Protein AF-A0A1T5HQZ0-F1 (afdb_monomer_lite)

Secondary structure (DSSP, 8-state):
--SHHHHHHHHHHHHHHHHHHHHHHHHHHHTTGGGGSHHHHHTHHHHHHHHHHHHHHHHHHHHHHHHHHHHHHHHHHHHHHHHHHHHHHHHHHHHH-HHHHHHHHHHTT------SSPPPP------

Structure (mmCIF, N/CA/C/O backbone):
data_AF-A0A1T5HQZ0-F1
#
_entry.id   AF-A0A1T5HQZ0-F1
#
loop_
_atom_site.group_PDB
_atom_site.id
_atom_site.type_symbol
_atom_site.label_atom_id
_atom_site.label_alt_id
_atom_site.label_comp_id
_atom_site.label_asym_id
_atom_site.label_entity_id
_atom_site.label_seq_id
_atom_site.pdbx_PDB_ins_code
_atom_site.Cartn_x
_atom_site.Cartn_y
_atom_site.Cartn_z
_atom_site.occupancy
_atom_site.B_iso_or_equiv
_atom_site.auth_seq_id
_atom_site.auth_comp_id
_atom_site.auth_asym_id
_atom_site.auth_atom_id
_atom_site.pdbx_PDB_model_num
ATOM 1 N N . MET A 1 1 ? -7.048 -35.421 -58.760 1.00 52.44 1 MET A N 1
ATOM 2 C CA . MET A 1 1 ? -5.739 -35.384 -58.060 1.00 52.44 1 MET A CA 1
ATOM 3 C C . MET A 1 1 ? -4.821 -34.225 -58.486 1.00 52.44 1 MET A C 1
ATOM 5 O O . MET A 1 1 ? -3.785 -34.055 -57.860 1.00 52.44 1 MET A O 1
ATOM 9 N N . ALA A 1 2 ? -5.148 -33.432 -59.522 1.00 57.12 2 ALA A N 1
ATOM 10 C CA . ALA A 1 2 ? -4.289 -32.327 -59.982 1.00 57.12 2 ALA A CA 1
ATOM 11 C C . ALA A 1 2 ? -4.661 -30.945 -59.401 1.00 57.12 2 ALA A C 1
ATOM 13 O O . ALA A 1 2 ? -3.802 -30.073 -59.327 1.00 57.12 2 ALA A O 1
ATOM 14 N N . GLU A 1 3 ? -5.908 -30.746 -58.963 1.00 53.78 3 GLU A N 1
ATOM 15 C CA . GLU A 1 3 ? -6.380 -29.456 -58.427 1.00 53.78 3 GLU A CA 1
ATOM 16 C C . GLU A 1 3 ? -5.996 -29.243 -56.955 1.00 53.78 3 GLU A C 1
ATOM 18 O O . GLU A 1 3 ? -5.579 -28.154 -56.574 1.00 53.78 3 GLU A O 1
ATOM 23 N N . GLU A 1 4 ? -5.997 -30.307 -56.149 1.00 54.09 4 GLU A N 1
ATOM 24 C CA . GLU A 1 4 ? -5.622 -30.262 -54.726 1.00 54.09 4 GLU A CA 1
ATOM 25 C C . GLU A 1 4 ? -4.142 -29.887 -54.513 1.00 54.09 4 GLU A C 1
ATOM 27 O O . GLU A 1 4 ? -3.802 -29.151 -53.591 1.00 54.09 4 GLU A O 1
ATOM 32 N N . LYS A 1 5 ? -3.252 -30.299 -55.430 1.00 52.22 5 LYS A N 1
ATOM 33 C CA . LYS A 1 5 ? -1.824 -29.931 -55.391 1.00 52.22 5 LYS A CA 1
ATOM 34 C C . LYS A 1 5 ? -1.551 -28.475 -55.788 1.00 52.22 5 LYS A C 1
ATOM 36 O O . LYS A 1 5 ? -0.523 -27.935 -55.397 1.00 52.22 5 LYS A O 1
ATOM 41 N N . ARG A 1 6 ? -2.442 -27.837 -56.557 1.00 54.59 6 ARG A N 1
ATOM 42 C CA . ARG A 1 6 ? -2.302 -26.418 -56.938 1.00 54.59 6 ARG A CA 1
ATOM 43 C C . ARG A 1 6 ? -2.725 -25.489 -55.800 1.00 54.59 6 ARG A C 1
ATOM 45 O O . ARG A 1 6 ? -2.013 -24.535 -55.521 1.00 54.59 6 ARG A O 1
ATOM 52 N N . SER A 1 7 ? -3.795 -25.846 -55.086 1.00 53.25 7 SER A N 1
ATOM 53 C CA . SER A 1 7 ? -4.256 -25.125 -53.891 1.00 53.25 7 SER A CA 1
ATOM 54 C C . SER A 1 7 ? -3.236 -25.148 -52.742 1.00 53.25 7 SER A C 1
ATOM 56 O O . SER A 1 7 ? -3.085 -24.140 -52.057 1.00 53.25 7 SER A O 1
ATOM 58 N N . MET A 1 8 ? -2.516 -26.261 -52.546 1.00 49.62 8 MET A N 1
ATOM 59 C CA . MET A 1 8 ? -1.498 -26.377 -51.491 1.00 49.62 8 MET A CA 1
ATOM 60 C C . MET A 1 8 ? -0.278 -25.472 -51.757 1.00 49.62 8 MET A C 1
ATOM 62 O O . MET A 1 8 ? 0.231 -24.839 -50.838 1.00 49.62 8 MET A O 1
ATOM 66 N N . ASN A 1 9 ? 0.142 -25.348 -53.023 1.00 57.12 9 ASN A N 1
ATOM 67 C CA . ASN A 1 9 ? 1.309 -24.546 -53.410 1.00 57.12 9 ASN A CA 1
ATOM 68 C C . ASN A 1 9 ? 1.039 -23.026 -53.403 1.00 57.12 9 ASN A C 1
ATOM 70 O O . ASN A 1 9 ? 1.951 -22.253 -53.126 1.00 57.12 9 ASN A O 1
ATOM 74 N N . GLU A 1 10 ? -0.195 -22.582 -53.678 1.00 58.00 10 GLU A N 1
ATOM 75 C CA . GLU A 1 10 ? -0.593 -21.163 -53.558 1.00 58.00 10 GLU A CA 1
ATOM 76 C C . GLU A 1 10 ? -0.704 -20.695 -52.096 1.00 58.00 10 GLU A C 1
ATOM 78 O O . GLU A 1 10 ? -0.547 -19.508 -51.806 1.00 58.00 10 GLU A O 1
ATOM 83 N N . PHE A 1 11 ? -0.957 -21.614 -51.158 1.00 53.53 11 PHE A N 1
ATOM 84 C CA . PHE A 1 11 ? -1.083 -21.287 -49.736 1.00 53.53 11 PHE A CA 1
ATOM 85 C C . PHE A 1 11 ? 0.282 -21.144 -49.037 1.00 53.53 11 PHE A C 1
ATOM 87 O O . PHE A 1 11 ? 0.418 -20.324 -48.124 1.00 53.53 11 PHE A O 1
ATOM 94 N N . ASP A 1 12 ? 1.304 -21.880 -49.488 1.00 58.25 12 ASP A N 1
ATOM 95 C CA . ASP A 1 12 ? 2.673 -21.768 -48.961 1.00 58.25 12 ASP A CA 1
ATOM 96 C C . ASP A 1 12 ? 3.389 -20.485 -49.428 1.00 58.25 12 ASP A C 1
ATOM 98 O O . ASP A 1 12 ? 4.056 -19.833 -48.619 1.00 58.25 12 ASP A O 1
ATOM 102 N N . SER A 1 13 ? 3.161 -20.012 -50.663 1.00 59.06 13 SER A N 1
ATOM 103 C CA . SER A 1 13 ? 3.810 -18.785 -51.166 1.00 59.06 13 SER A CA 1
ATOM 104 C C . SER A 1 13 ? 3.372 -17.513 -50.424 1.00 59.06 13 SER A C 1
ATOM 106 O O . SER A 1 13 ? 4.135 -16.554 -50.302 1.00 59.06 13 SER A O 1
ATOM 108 N N . GLY A 1 14 ? 2.141 -17.488 -49.898 1.00 59.09 14 GLY A N 1
ATOM 109 C CA . GLY A 1 14 ? 1.632 -16.377 -49.088 1.00 59.09 14 GLY A CA 1
ATOM 110 C C . GLY A 1 14 ? 2.249 -16.306 -47.686 1.00 59.09 14 GLY A C 1
ATOM 111 O O . GLY A 1 14 ? 2.352 -15.219 -47.113 1.00 59.09 14 GLY A O 1
ATOM 112 N N . ARG A 1 15 ? 2.690 -17.443 -47.127 1.00 59.38 15 ARG A N 1
ATOM 113 C CA . ARG A 1 15 ? 3.348 -17.500 -45.810 1.00 59.38 15 ARG A CA 1
ATOM 114 C C . ARG A 1 15 ? 4.821 -17.115 -45.901 1.00 59.38 15 ARG A C 1
ATOM 116 O O . ARG A 1 15 ? 5.277 -16.380 -45.028 1.00 59.38 15 ARG A O 1
ATOM 123 N N . GLU A 1 16 ? 5.515 -17.523 -46.963 1.00 59.53 16 GLU A N 1
ATOM 124 C CA . GLU A 1 16 ? 6.903 -17.120 -47.239 1.00 59.53 16 GLU A CA 1
ATOM 125 C C . GLU A 1 16 ? 7.012 -15.607 -47.494 1.00 59.53 16 GLU A C 1
ATOM 127 O O . GLU A 1 16 ? 7.779 -14.928 -46.814 1.00 59.53 16 GLU A O 1
ATOM 132 N N . ALA A 1 17 ? 6.140 -15.032 -48.336 1.00 58.31 17 ALA A N 1
ATOM 133 C CA . ALA A 1 17 ? 6.121 -13.586 -48.590 1.00 58.31 17 ALA A CA 1
ATOM 134 C C . ALA A 1 17 ? 5.846 -12.755 -47.318 1.00 58.31 17 ALA A C 1
ATOM 136 O O . ALA A 1 17 ? 6.421 -11.684 -47.122 1.00 58.31 17 ALA A O 1
ATOM 137 N N . MET A 1 18 ? 4.998 -13.252 -46.410 1.00 55.00 18 MET A N 1
ATOM 138 C CA . MET A 1 18 ? 4.715 -12.587 -45.132 1.00 55.00 18 MET A CA 1
ATOM 139 C C . MET A 1 18 ? 5.874 -12.731 -44.122 1.00 55.00 18 MET A C 1
ATOM 141 O O . MET A 1 18 ? 6.061 -11.861 -43.263 1.00 55.00 18 MET A O 1
ATOM 145 N N . GLN A 1 19 ? 6.651 -13.816 -44.208 1.00 61.34 19 GLN A N 1
ATOM 146 C CA . GLN A 1 19 ? 7.821 -14.078 -43.365 1.00 61.34 19 GLN A CA 1
ATOM 147 C C . GLN A 1 19 ? 9.028 -13.234 -43.804 1.00 61.34 19 GLN A C 1
ATOM 149 O O . GLN A 1 19 ? 9.715 -12.670 -42.946 1.00 61.34 19 GLN A O 1
ATOM 154 N N . ASP A 1 20 ? 9.197 -13.034 -45.111 1.00 56.59 20 ASP A N 1
ATOM 155 C CA . ASP A 1 20 ? 10.200 -12.135 -45.682 1.00 56.59 20 ASP A CA 1
ATOM 156 C C . ASP A 1 20 ? 9.890 -10.661 -45.356 1.00 56.59 20 ASP A C 1
ATOM 158 O O . ASP A 1 20 ? 10.758 -9.916 -44.903 1.00 56.59 20 ASP A O 1
ATOM 162 N N . ILE A 1 21 ? 8.630 -10.222 -45.414 1.00 59.12 21 ILE A N 1
ATOM 163 C CA . ILE A 1 21 ? 8.287 -8.834 -45.043 1.00 59.12 21 ILE A CA 1
ATOM 164 C C . ILE A 1 21 ? 8.572 -8.545 -43.552 1.00 59.12 21 ILE A C 1
ATOM 166 O O . ILE A 1 21 ? 9.019 -7.452 -43.203 1.00 59.12 21 ILE A O 1
ATOM 170 N N . LYS A 1 22 ? 8.375 -9.519 -42.650 1.00 59.81 22 LYS A N 1
ATOM 171 C CA . LYS A 1 22 ? 8.669 -9.356 -41.210 1.00 59.81 22 LYS A CA 1
ATOM 172 C C . LYS A 1 22 ? 10.163 -9.426 -40.880 1.00 59.81 22 LYS A C 1
ATOM 174 O O . LYS A 1 22 ? 10.619 -8.720 -39.980 1.00 59.81 22 LYS A O 1
ATOM 179 N N . GLY A 1 23 ? 10.901 -10.303 -41.561 1.00 59.81 23 GLY A N 1
ATOM 180 C CA . GLY A 1 23 ? 12.311 -10.575 -41.283 1.00 59.81 23 GLY A CA 1
ATOM 181 C C . GLY A 1 23 ? 13.259 -9.529 -41.862 1.00 59.81 23 GLY A C 1
ATOM 182 O O . GLY A 1 23 ? 14.208 -9.134 -41.184 1.00 59.81 23 GLY A O 1
ATOM 183 N N . TYR A 1 24 ? 12.985 -9.041 -43.072 1.00 61.31 24 TYR A N 1
ATOM 184 C CA . TYR A 1 24 ? 13.857 -8.080 -43.744 1.00 61.31 24 TYR A CA 1
ATOM 185 C C . TYR A 1 24 ? 13.740 -6.686 -43.113 1.00 61.31 24 TYR A C 1
ATOM 187 O O . TYR A 1 24 ? 14.744 -6.122 -42.702 1.00 61.31 24 TYR A O 1
ATOM 195 N N . THR A 1 25 ? 12.534 -6.169 -42.848 1.00 69.06 25 THR A N 1
ATOM 196 C CA . THR A 1 25 ? 12.376 -4.796 -42.320 1.00 69.06 25 THR A CA 1
ATOM 197 C C . THR A 1 25 ? 13.008 -4.572 -40.937 1.00 69.06 25 THR A C 1
ATOM 199 O O . THR A 1 25 ? 13.605 -3.521 -40.704 1.00 69.06 25 THR A O 1
ATOM 202 N N . LEU A 1 26 ? 12.927 -5.542 -40.015 1.00 75.06 26 LEU A N 1
ATOM 203 C CA . LEU A 1 26 ? 13.567 -5.426 -38.694 1.00 75.06 26 LEU A CA 1
ATOM 204 C C . LEU A 1 26 ? 15.085 -5.639 -38.767 1.00 75.06 26 LEU A C 1
ATOM 206 O O . LEU A 1 26 ? 15.835 -4.925 -38.103 1.00 75.06 26 LEU A O 1
ATOM 210 N N . LYS A 1 27 ? 15.551 -6.594 -39.581 1.00 76.25 27 LYS A N 1
ATOM 211 C CA . LYS A 1 27 ? 16.983 -6.876 -39.753 1.00 76.25 27 LYS A CA 1
ATOM 212 C C . LYS A 1 27 ? 17.698 -5.743 -40.490 1.00 76.25 27 LYS A C 1
ATOM 214 O O . LYS A 1 27 ? 18.804 -5.382 -40.103 1.00 76.25 27 LYS A O 1
ATOM 219 N N . ASP A 1 28 ? 17.048 -5.125 -41.467 1.00 71.50 28 ASP A N 1
ATOM 220 C CA . ASP A 1 28 ? 17.572 -3.991 -42.233 1.00 71.50 28 ASP A CA 1
ATOM 221 C C . ASP A 1 28 ? 17.570 -2.693 -41.405 1.00 71.50 28 ASP A C 1
ATOM 223 O O . ASP A 1 28 ? 18.456 -1.847 -41.564 1.00 71.50 28 ASP A O 1
ATOM 227 N N . PHE A 1 29 ? 16.628 -2.561 -40.460 1.00 71.38 29 PHE A N 1
ATOM 228 C CA . PHE A 1 29 ? 16.643 -1.508 -39.441 1.00 71.38 29 PHE A CA 1
ATOM 229 C C . PHE A 1 29 ? 17.820 -1.679 -38.467 1.00 71.38 29 PHE A C 1
ATOM 231 O O . PHE A 1 29 ? 18.542 -0.717 -38.201 1.00 71.38 29 PHE A O 1
ATOM 238 N N . LEU A 1 30 ? 18.063 -2.906 -37.989 1.00 73.31 30 LEU A N 1
ATOM 239 C CA . LEU A 1 30 ? 19.178 -3.229 -37.086 1.00 73.31 30 LEU A CA 1
ATOM 240 C C . LEU A 1 30 ? 20.554 -3.156 -37.771 1.00 73.31 30 LEU A C 1
ATOM 242 O O . LEU A 1 30 ? 21.518 -2.720 -37.149 1.00 73.31 30 LEU A O 1
ATOM 246 N N . ASN A 1 31 ? 20.645 -3.520 -39.053 1.00 73.50 31 ASN A N 1
ATOM 247 C CA . ASN A 1 31 ? 21.862 -3.403 -39.868 1.00 73.50 31 ASN A CA 1
ATOM 248 C C . ASN A 1 31 ? 22.165 -1.954 -40.297 1.00 73.50 31 ASN A C 1
ATOM 250 O O . ASN A 1 31 ? 23.184 -1.694 -40.934 1.00 73.50 31 ASN A O 1
ATOM 254 N N . GLY A 1 32 ? 21.284 -1.005 -39.972 1.00 70.94 32 GLY A N 1
ATOM 255 C CA . GLY A 1 32 ? 21.496 0.424 -40.168 1.00 70.94 32 GLY A CA 1
ATOM 256 C C . GLY A 1 32 ? 21.335 0.929 -41.605 1.00 70.94 32 GLY A C 1
ATOM 257 O O . GLY A 1 32 ? 21.544 2.115 -41.865 1.00 70.94 32 GLY A O 1
ATOM 258 N N . GLN A 1 33 ? 20.898 0.074 -42.534 1.00 70.31 33 GLN A N 1
ATOM 259 C CA . GLN A 1 33 ? 20.659 0.446 -43.933 1.00 70.31 33 GLN A CA 1
ATOM 260 C C . GLN A 1 33 ? 19.564 1.519 -44.058 1.00 70.31 33 GLN A C 1
ATOM 262 O O . GLN A 1 33 ? 19.643 2.397 -44.918 1.00 70.31 33 GLN A O 1
ATOM 267 N N . VAL A 1 34 ? 18.598 1.516 -43.134 1.00 67.94 34 VAL A N 1
ATOM 268 C CA . VAL A 1 34 ? 17.538 2.530 -43.027 1.00 67.94 34 VAL A CA 1
ATOM 269 C C . VAL A 1 34 ? 18.070 3.947 -42.776 1.00 67.94 34 VAL A C 1
ATOM 271 O O . VAL A 1 34 ? 17.479 4.901 -43.282 1.00 67.94 34 VAL A O 1
ATOM 274 N N . PHE A 1 35 ? 19.201 4.109 -42.076 1.00 65.62 35 PHE A N 1
ATOM 275 C CA . PHE A 1 35 ? 19.780 5.424 -41.763 1.00 65.62 35 PHE A CA 1
ATOM 276 C C . PHE A 1 35 ? 20.507 6.060 -42.957 1.00 65.62 35 PHE A C 1
ATOM 278 O O . PHE A 1 35 ? 20.679 7.276 -42.978 1.00 65.62 35 PHE A O 1
ATOM 285 N N . ASN A 1 36 ? 20.891 5.265 -43.964 1.00 66.25 36 ASN A N 1
ATOM 286 C CA . ASN A 1 36 ? 21.556 5.743 -45.184 1.00 66.25 36 ASN A CA 1
ATOM 287 C C . ASN A 1 36 ? 20.565 6.270 -46.245 1.00 66.25 36 ASN A C 1
ATOM 289 O O . ASN A 1 36 ? 20.953 6.826 -47.271 1.00 66.25 36 ASN A O 1
ATOM 293 N N . SER A 1 37 ? 19.262 6.101 -46.012 1.00 67.75 37 SER A N 1
ATOM 294 C CA . SER A 1 37 ? 18.212 6.604 -46.898 1.00 67.75 37 SER A CA 1
ATOM 295 C C . SER A 1 37 ? 18.120 8.131 -46.780 1.00 67.75 37 SER A C 1
ATOM 297 O O . SER A 1 37 ? 17.879 8.651 -45.688 1.00 67.75 37 SER A O 1
ATOM 299 N N . ALA A 1 38 ? 18.224 8.866 -47.893 1.00 65.19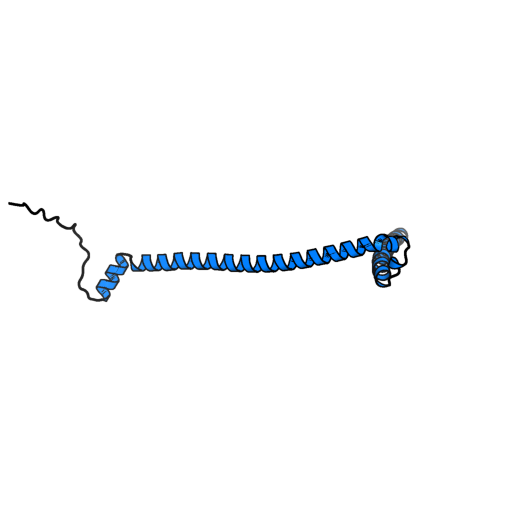 38 ALA A N 1
ATOM 300 C CA . ALA A 1 38 ? 18.173 10.339 -47.911 1.00 65.19 38 ALA A CA 1
ATOM 301 C C . ALA A 1 38 ? 16.930 10.935 -47.205 1.00 65.19 38 ALA A C 1
ATOM 303 O O . ALA A 1 38 ? 16.992 12.022 -46.629 1.00 65.19 38 ALA A O 1
ATOM 304 N N . SER A 1 39 ? 15.809 10.206 -47.195 1.00 66.25 39 SER A N 1
ATOM 305 C CA . SER A 1 39 ? 14.575 10.595 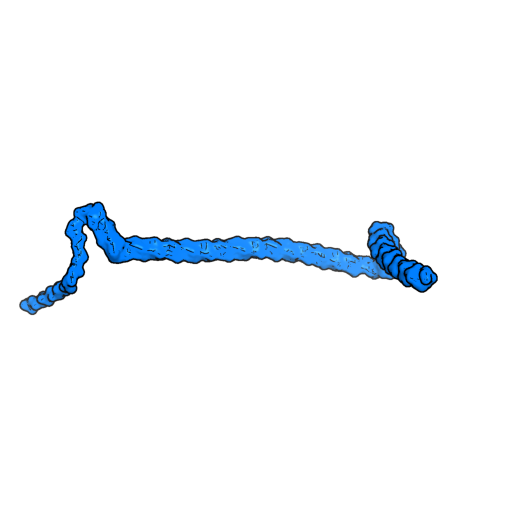-46.498 1.00 66.25 39 SER A CA 1
ATOM 306 C C . SER A 1 39 ? 14.670 10.493 -44.970 1.00 66.25 39 SER A C 1
ATOM 308 O O . SER A 1 39 ? 14.130 11.351 -44.274 1.00 66.25 39 SER A O 1
ATOM 310 N N . VAL A 1 40 ? 15.377 9.487 -44.445 1.00 68.44 40 VAL A N 1
ATOM 311 C CA . VAL A 1 40 ? 15.530 9.250 -42.996 1.00 68.44 40 VAL A CA 1
ATOM 312 C C . VAL A 1 40 ? 16.563 10.205 -42.405 1.00 68.44 40 VAL A C 1
ATOM 314 O O . VAL A 1 40 ? 16.335 10.765 -41.334 1.00 68.44 40 VAL A O 1
ATOM 317 N N . ALA A 1 41 ? 17.640 10.499 -43.142 1.00 70.44 41 ALA A N 1
ATOM 318 C CA . ALA A 1 41 ? 18.623 11.511 -42.748 1.00 70.44 41 ALA A CA 1
ATOM 319 C C . ALA A 1 41 ? 17.980 12.900 -42.546 1.00 70.44 41 ALA A C 1
ATOM 321 O O . ALA A 1 41 ? 18.300 13.607 -41.591 1.00 70.44 41 ALA A O 1
ATOM 322 N N . LYS A 1 42 ? 16.999 13.265 -43.385 1.00 76.06 42 LYS A N 1
ATOM 323 C CA . LYS A 1 42 ? 16.239 14.523 -43.262 1.00 76.06 42 LYS A CA 1
ATOM 324 C C . LYS A 1 42 ? 15.291 14.548 -42.051 1.00 76.06 42 LYS A C 1
ATOM 326 O O . LYS A 1 42 ? 14.934 15.622 -41.576 1.00 76.06 42 LYS A O 1
ATOM 331 N N . GLN A 1 43 ? 14.894 13.379 -41.547 1.00 78.56 43 GLN A N 1
ATOM 332 C CA . GLN A 1 43 ? 13.980 13.197 -40.412 1.00 78.56 43 GLN A CA 1
ATOM 333 C C . GLN A 1 43 ? 14.714 12.874 -39.097 1.00 78.56 43 GLN A C 1
ATOM 335 O O . GLN A 1 43 ? 14.069 12.621 -38.081 1.00 78.56 43 GLN A O 1
ATOM 340 N N . GLY A 1 44 ? 16.051 12.930 -39.071 1.00 82.31 44 GLY A N 1
ATOM 341 C CA . GLY A 1 44 ? 16.862 12.678 -37.873 1.00 82.31 44 GLY A CA 1
ATOM 342 C C . GLY A 1 44 ? 16.403 13.438 -36.614 1.00 82.31 44 GLY A C 1
ATOM 343 O O . GLY A 1 44 ? 16.224 12.805 -35.571 1.00 82.31 44 GLY A O 1
ATOM 344 N N . PRO A 1 45 ? 16.112 14.755 -36.685 1.00 85.25 45 PRO A N 1
ATOM 345 C CA . PRO A 1 45 ? 15.596 15.506 -35.536 1.00 85.25 45 PRO A CA 1
ATOM 346 C C . PRO A 1 45 ? 14.259 14.972 -34.995 1.00 85.25 45 PRO A C 1
ATOM 348 O O . PRO A 1 45 ? 14.018 15.019 -33.791 1.00 85.25 45 PRO A O 1
ATOM 351 N N . PHE A 1 46 ? 13.403 14.419 -35.861 1.00 85.81 46 PHE A N 1
ATOM 352 C CA . PHE A 1 46 ? 12.127 13.822 -35.464 1.00 85.81 46 PHE A CA 1
ATOM 353 C C . PHE A 1 46 ? 12.319 12.496 -34.713 1.00 85.81 46 PHE A C 1
ATOM 355 O O . PHE A 1 46 ? 11.634 12.248 -33.723 1.00 85.81 46 PHE A O 1
ATOM 362 N N . LEU A 1 47 ? 13.294 11.669 -35.109 1.00 85.25 47 LEU A N 1
ATOM 363 C CA . LEU A 1 47 ? 13.631 10.449 -34.365 1.00 85.25 47 LEU A CA 1
ATOM 364 C C . LEU A 1 47 ? 14.158 10.764 -32.961 1.00 85.25 47 LEU A C 1
ATOM 366 O O . LEU A 1 47 ? 13.743 10.128 -31.994 1.00 85.25 47 LEU A O 1
ATOM 370 N N . ILE A 1 48 ? 15.015 11.779 -32.830 1.00 88.88 48 ILE A N 1
ATOM 371 C CA . ILE A 1 48 ? 15.509 12.235 -31.521 1.00 88.88 48 ILE A CA 1
ATOM 372 C C . ILE A 1 48 ? 14.348 12.741 -30.655 1.00 88.88 48 ILE A C 1
ATOM 374 O O . ILE A 1 48 ? 14.285 12.423 -29.469 1.00 88.88 48 ILE A O 1
ATOM 378 N N . PHE A 1 49 ? 13.397 13.467 -31.247 1.00 92.00 49 PHE A N 1
ATOM 379 C CA . PHE A 1 49 ? 12.187 13.901 -30.552 1.00 92.00 49 PHE A CA 1
ATOM 380 C C . PHE A 1 49 ? 11.347 12.720 -30.036 1.00 92.00 49 PHE A C 1
ATOM 382 O O . PHE A 1 49 ? 10.907 12.743 -28.887 1.00 92.00 49 PHE A O 1
ATOM 389 N N . LEU A 1 50 ? 11.171 11.658 -30.830 1.00 91.88 50 LEU A N 1
ATOM 390 C CA . LEU A 1 50 ? 10.459 10.450 -30.392 1.00 91.88 50 LEU A CA 1
ATOM 391 C C . LEU A 1 50 ? 11.182 9.724 -29.254 1.00 91.88 50 LEU A C 1
ATOM 393 O O . LEU A 1 50 ? 10.542 9.301 -28.294 1.00 91.88 50 LEU A O 1
ATOM 397 N N . VAL A 1 51 ? 12.508 9.609 -29.335 1.00 93.12 51 VAL A N 1
ATOM 398 C CA . VAL A 1 51 ? 13.323 9.015 -28.266 1.00 93.12 51 VAL A CA 1
ATOM 399 C C . VAL A 1 51 ? 13.213 9.841 -26.981 1.00 93.12 51 VAL A C 1
ATOM 401 O O . VAL A 1 51 ? 13.027 9.282 -25.902 1.00 93.12 51 VAL A O 1
ATOM 404 N N . PHE A 1 52 ? 13.248 11.170 -27.083 1.00 95.50 52 PHE A N 1
ATOM 405 C CA . PHE A 1 52 ? 13.031 12.064 -25.946 1.00 95.50 52 PHE A CA 1
ATOM 406 C C . PHE A 1 52 ? 11.642 11.874 -25.317 1.00 95.50 52 PHE A C 1
ATOM 408 O O . PHE A 1 52 ? 11.525 11.752 -24.096 1.00 95.50 52 PHE A O 1
ATOM 415 N N . LEU A 1 53 ? 10.595 11.766 -26.139 1.00 95.19 53 LEU A N 1
ATOM 416 C CA . LEU A 1 53 ? 9.239 11.493 -25.666 1.00 95.19 53 LEU A CA 1
ATOM 417 C C . LEU A 1 53 ? 9.139 10.119 -24.981 1.00 95.19 53 LEU A C 1
ATOM 419 O O . LEU A 1 53 ? 8.476 9.991 -23.953 1.00 95.19 53 LEU A O 1
ATOM 423 N N . ALA A 1 54 ? 9.841 9.110 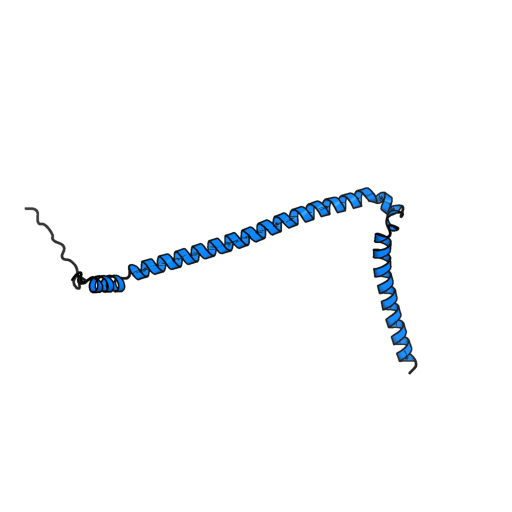-25.504 1.00 94.31 54 ALA A N 1
ATOM 424 C CA . ALA A 1 54 ? 9.918 7.787 -24.893 1.00 94.31 54 ALA A CA 1
ATOM 425 C C . ALA A 1 54 ? 10.586 7.836 -23.509 1.00 94.31 54 ALA A C 1
ATOM 427 O O . ALA A 1 54 ? 10.085 7.217 -22.572 1.00 94.31 54 ALA A O 1
ATOM 428 N N . PHE A 1 55 ? 11.656 8.619 -23.337 1.00 95.31 55 PHE A N 1
ATOM 429 C CA . PHE A 1 55 ? 12.271 8.825 -22.021 1.00 95.31 55 PHE A CA 1
ATOM 430 C C . PHE A 1 55 ? 11.312 9.484 -21.023 1.00 95.31 55 PHE A C 1
ATOM 432 O O . PHE A 1 55 ? 11.218 9.027 -19.882 1.00 95.31 55 PHE A O 1
ATOM 439 N N . ILE A 1 56 ? 10.568 10.512 -21.448 1.00 95.12 56 ILE A N 1
ATOM 440 C CA . ILE A 1 56 ? 9.536 11.146 -20.610 1.00 95.12 56 ILE A CA 1
ATOM 441 C C . ILE A 1 56 ? 8.467 10.122 -20.213 1.00 95.12 56 ILE A C 1
ATOM 443 O O . ILE A 1 56 ? 8.088 10.048 -19.044 1.00 95.12 56 ILE A O 1
ATOM 447 N N . TYR A 1 57 ? 8.007 9.308 -21.164 1.00 93.38 57 TYR A N 1
ATOM 448 C CA . TYR A 1 57 ? 6.997 8.283 -20.921 1.00 93.38 57 TYR A CA 1
ATOM 449 C C . TYR A 1 57 ? 7.468 7.234 -19.907 1.00 93.38 57 TYR A C 1
ATOM 451 O O . TYR A 1 57 ? 6.754 6.942 -18.948 1.00 93.38 57 TYR A O 1
ATOM 459 N N . ILE A 1 58 ? 8.689 6.717 -20.070 1.00 91.62 58 ILE A N 1
ATOM 460 C CA . ILE A 1 58 ? 9.286 5.751 -19.138 1.00 91.62 58 ILE A CA 1
ATOM 461 C C . ILE A 1 58 ? 9.379 6.355 -17.731 1.00 91.62 58 ILE A C 1
ATOM 463 O O . ILE A 1 58 ? 9.010 5.708 -16.753 1.00 91.62 58 ILE A O 1
ATOM 467 N N . ASN A 1 59 ? 9.827 7.608 -17.615 1.00 92.12 59 ASN A N 1
ATOM 468 C CA . ASN A 1 59 ? 9.926 8.289 -16.324 1.00 92.12 59 ASN A CA 1
ATOM 469 C C . ASN A 1 59 ? 8.550 8.452 -15.646 1.00 92.12 59 ASN A C 1
ATOM 471 O O . ASN A 1 59 ? 8.393 8.174 -14.452 1.00 92.12 59 ASN A O 1
ATOM 475 N N . ASN A 1 60 ? 7.534 8.837 -16.424 1.00 93.12 60 ASN A N 1
ATOM 476 C CA . ASN A 1 60 ? 6.166 8.961 -15.933 1.00 93.12 60 ASN A CA 1
ATOM 477 C C . ASN A 1 60 ? 5.605 7.609 -15.464 1.00 93.12 60 ASN A C 1
ATOM 479 O O . ASN A 1 60 ? 5.004 7.535 -14.392 1.00 93.12 60 ASN A O 1
ATOM 483 N N . HIS A 1 61 ? 5.874 6.534 -16.206 1.00 94.38 61 HIS A N 1
ATOM 484 C CA . HIS A 1 61 ? 5.416 5.188 -15.876 1.00 94.38 61 HIS A CA 1
ATOM 485 C C . HIS A 1 61 ? 5.904 4.721 -14.495 1.00 94.38 61 HIS A C 1
ATOM 487 O O . HIS A 1 61 ? 5.088 4.330 -13.659 1.00 94.38 61 HIS A O 1
ATOM 493 N N . TYR A 1 62 ? 7.203 4.852 -14.203 1.00 90.12 62 TYR A N 1
ATOM 494 C CA . TYR A 1 62 ? 7.756 4.472 -12.895 1.00 90.12 62 TYR A CA 1
ATOM 495 C C . TYR A 1 62 ? 7.138 5.256 -11.729 1.00 90.12 62 TYR A C 1
ATOM 497 O O . TYR A 1 62 ? 6.942 4.715 -10.637 1.00 90.12 62 TYR A O 1
ATOM 505 N N . SER A 1 63 ? 6.804 6.529 -11.955 1.00 87.06 63 SER A N 1
ATOM 506 C CA . SER A 1 63 ? 6.151 7.364 -10.942 1.00 87.06 63 SER A CA 1
ATOM 507 C C . SER A 1 63 ? 4.746 6.852 -10.615 1.00 87.06 63 SER A C 1
ATOM 509 O O . SER A 1 63 ? 4.372 6.771 -9.442 1.00 87.06 63 SER A O 1
ATOM 511 N N . VAL A 1 64 ? 3.993 6.442 -11.640 1.00 90.50 64 VAL A N 1
ATOM 512 C CA . VAL A 1 64 ? 2.654 5.856 -11.482 1.00 90.50 64 VAL A CA 1
ATOM 513 C C . VAL A 1 64 ? 2.722 4.508 -10.766 1.00 90.50 64 VAL A C 1
ATOM 515 O O . VAL A 1 64 ? 1.927 4.269 -9.858 1.00 90.50 64 VAL A O 1
ATOM 518 N N . GLU A 1 65 ? 3.685 3.646 -11.100 1.00 89.12 65 GLU A N 1
ATOM 519 C CA . GLU A 1 65 ? 3.841 2.353 -10.420 1.00 89.12 65 GLU A CA 1
ATOM 520 C C . GLU A 1 65 ? 4.102 2.505 -8.918 1.00 89.12 65 GLU A C 1
ATOM 522 O O . GLU A 1 65 ? 3.538 1.765 -8.105 1.00 89.12 65 GLU A O 1
ATOM 527 N N . LYS A 1 66 ? 4.948 3.469 -8.533 1.00 89.50 66 LYS A N 1
ATOM 528 C CA . LYS A 1 66 ? 5.221 3.752 -7.120 1.00 89.50 66 LYS A CA 1
ATOM 529 C C . LYS A 1 66 ? 3.960 4.239 -6.406 1.00 89.50 66 LYS A C 1
ATOM 531 O O . LYS A 1 66 ? 3.633 3.714 -5.342 1.00 89.50 66 LYS A O 1
ATOM 536 N N . LEU A 1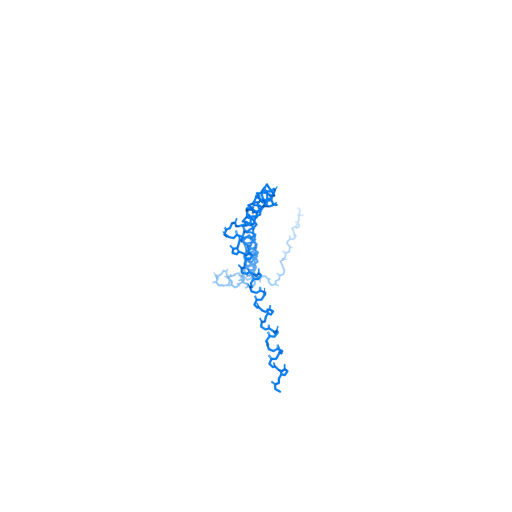 67 ? 3.244 5.187 -7.012 1.00 93.12 67 LEU A N 1
ATOM 537 C CA . LEU A 1 67 ? 2.007 5.738 -6.458 1.00 93.12 67 LEU A CA 1
ATOM 538 C C . LEU A 1 67 ? 0.938 4.652 -6.277 1.00 93.12 67 LEU A C 1
ATOM 540 O O . LEU A 1 67 ? 0.263 4.609 -5.254 1.00 93.12 67 LEU A O 1
ATOM 544 N N . LEU A 1 68 ? 0.815 3.740 -7.242 1.00 94.12 68 LEU A N 1
ATOM 545 C CA . LEU A 1 68 ? -0.152 2.647 -7.188 1.00 94.12 68 LEU A CA 1
ATOM 546 C C . LEU A 1 68 ? 0.160 1.674 -6.042 1.00 94.12 68 LEU A C 1
ATOM 548 O O . LEU A 1 68 ? -0.746 1.268 -5.313 1.00 94.12 68 LEU A O 1
ATOM 552 N N . LYS A 1 69 ? 1.438 1.338 -5.825 1.00 93.69 69 LYS A N 1
ATOM 553 C CA . LYS A 1 69 ? 1.857 0.504 -4.684 1.00 93.69 69 LYS A CA 1
ATOM 554 C C . LYS A 1 69 ? 1.535 1.169 -3.347 1.00 93.69 69 LYS A C 1
ATOM 556 O O . LYS A 1 69 ? 1.003 0.510 -2.454 1.00 93.69 69 LYS A O 1
ATOM 561 N N . GLU A 1 70 ? 1.828 2.460 -3.225 1.00 94.62 70 GLU A N 1
ATOM 562 C CA . GLU A 1 70 ? 1.527 3.244 -2.026 1.00 94.62 70 GLU A CA 1
ATOM 563 C C . GLU A 1 70 ? 0.017 3.311 -1.774 1.00 94.62 70 GLU A C 1
ATOM 565 O O . GLU A 1 70 ? -0.444 2.993 -0.681 1.00 94.62 70 GLU A O 1
ATOM 570 N N . GLN A 1 71 ? -0.777 3.590 -2.807 1.00 94.94 71 GLN A N 1
ATOM 571 C CA . GLN A 1 71 ? -2.234 3.631 -2.712 1.00 94.94 71 GLN A CA 1
ATOM 572 C C . GLN A 1 71 ? -2.822 2.295 -2.231 1.00 94.94 71 GLN A C 1
ATOM 574 O O . GLN A 1 71 ? -3.722 2.284 -1.386 1.00 94.94 71 GLN A O 1
ATOM 579 N N . VAL A 1 72 ? -2.308 1.163 -2.721 1.00 96.06 72 VAL A N 1
ATOM 580 C CA . VAL A 1 72 ? -2.730 -0.168 -2.258 1.00 96.06 72 VAL A CA 1
ATOM 581 C C . VAL A 1 72 ? -2.354 -0.394 -0.792 1.00 96.06 72 VAL A C 1
ATOM 583 O O . VAL A 1 72 ? -3.184 -0.897 -0.032 1.00 96.06 72 VAL A O 1
ATOM 586 N N . ALA A 1 73 ? -1.140 -0.018 -0.380 1.00 96.44 73 ALA A N 1
ATOM 587 C CA . ALA A 1 73 ? -0.694 -0.150 1.006 1.00 96.44 73 ALA A CA 1
ATOM 588 C C . ALA A 1 73 ? -1.557 0.692 1.960 1.00 96.44 73 ALA A C 1
ATOM 590 O O . ALA A 1 73 ? -2.127 0.143 2.903 1.00 96.44 73 ALA A O 1
ATOM 591 N N . LEU A 1 74 ? -1.754 1.976 1.648 1.00 95.69 74 LEU A N 1
ATOM 592 C CA . LEU A 1 74 ? -2.598 2.885 2.430 1.00 95.69 74 LEU A CA 1
ATOM 593 C C . LEU A 1 74 ? -4.045 2.385 2.508 1.00 95.69 74 LEU A C 1
ATOM 595 O O . LEU A 1 74 ? -4.661 2.403 3.571 1.00 95.69 74 LEU A O 1
ATOM 599 N N . THR A 1 75 ? -4.601 1.892 1.398 1.00 95.69 75 THR A N 1
ATOM 600 C CA . THR A 1 75 ? -5.972 1.356 1.389 1.00 95.69 75 THR A CA 1
ATOM 601 C C . THR A 1 75 ? -6.098 0.146 2.314 1.00 95.69 75 THR A C 1
ATOM 603 O O . THR A 1 75 ? -7.090 0.023 3.035 1.00 95.69 75 THR A O 1
ATOM 606 N N . ARG A 1 76 ? -5.098 -0.744 2.324 1.00 96.38 76 ARG A N 1
ATOM 607 C CA . ARG A 1 76 ? -5.067 -1.895 3.237 1.00 96.38 76 ARG A CA 1
ATOM 608 C C . ARG A 1 76 ? -4.970 -1.459 4.693 1.00 96.38 76 ARG A C 1
ATOM 610 O O . ARG A 1 76 ? -5.696 -2.004 5.517 1.00 96.38 76 ARG A O 1
ATOM 617 N N . GLU A 1 77 ? -4.133 -0.475 4.997 1.00 96.31 77 GLU A N 1
ATOM 618 C CA . GLU A 1 77 ? -3.975 0.058 6.352 1.00 96.31 77 GLU A CA 1
ATOM 619 C C . GLU A 1 77 ? -5.275 0.684 6.870 1.00 96.31 77 GLU A C 1
ATOM 621 O O . GLU A 1 77 ? -5.735 0.352 7.960 1.00 96.31 77 GLU A O 1
ATOM 626 N N . VAL A 1 78 ? -5.953 1.490 6.049 1.00 97.00 78 VAL A N 1
ATOM 627 C CA . VAL A 1 78 ? -7.265 2.057 6.396 1.00 97.00 78 VAL A CA 1
ATOM 628 C C . VAL A 1 78 ? -8.300 0.962 6.667 1.00 97.00 78 VAL A C 1
ATOM 630 O O . VAL A 1 78 ? -9.097 1.085 7.598 1.00 97.00 78 VAL A O 1
ATOM 633 N N . GLN A 1 79 ? -8.320 -0.109 5.870 1.00 96.00 79 GLN A N 1
ATOM 634 C CA . GLN A 1 79 ? -9.224 -1.239 6.115 1.00 96.00 79 GLN A CA 1
ATOM 635 C C . GLN A 1 79 ? -8.872 -1.967 7.416 1.00 96.00 79 GLN A C 1
ATOM 637 O O . GLN A 1 79 ? -9.767 -2.251 8.209 1.00 96.00 79 GLN A O 1
ATOM 642 N N . HIS A 1 80 ? -7.586 -2.213 7.671 1.00 96.56 80 HIS A N 1
ATOM 643 C CA . HIS A 1 80 ? -7.121 -2.829 8.911 1.00 96.56 80 HIS A CA 1
ATOM 644 C C . HIS A 1 80 ? -7.560 -2.023 10.140 1.00 96.56 80 HIS A C 1
ATOM 646 O O . HIS A 1 80 ? -8.213 -2.570 11.024 1.00 96.56 80 HIS A O 1
ATOM 652 N N . LEU A 1 81 ? -7.307 -0.710 10.147 1.00 96.19 81 LEU A N 1
ATOM 653 C CA . LEU A 1 81 ? -7.704 0.185 11.239 1.00 96.19 81 LEU A CA 1
ATOM 654 C C . LEU A 1 81 ? -9.222 0.196 11.463 1.00 96.19 81 LEU A C 1
ATOM 656 O O . LEU A 1 81 ? -9.684 0.239 12.602 1.00 96.19 81 LEU A O 1
ATOM 660 N N . LYS A 1 82 ? -10.022 0.117 10.392 1.00 96.19 82 LYS A N 1
ATOM 661 C CA . LYS A 1 82 ? -11.482 -0.009 10.514 1.00 96.19 82 LYS A CA 1
ATOM 662 C C . LYS A 1 82 ? -11.882 -1.310 11.204 1.00 96.19 82 LYS A C 1
ATOM 664 O O . LYS A 1 82 ? -12.731 -1.280 12.093 1.00 96.19 82 LYS A O 1
ATOM 669 N N . TYR A 1 83 ? -11.289 -2.436 10.813 1.00 96.06 83 TYR A N 1
ATOM 670 C CA . TYR A 1 83 ? -11.567 -3.721 11.454 1.00 96.06 83 TYR A CA 1
ATOM 671 C C . TYR A 1 83 ? -11.115 -3.745 12.913 1.00 96.06 83 TYR A C 1
ATOM 673 O O . TYR A 1 83 ? -11.845 -4.251 13.765 1.00 96.06 83 TYR A O 1
ATOM 681 N N . GLU A 1 84 ? -9.965 -3.153 13.217 1.00 96.00 84 GLU A N 1
ATOM 682 C CA . GLU A 1 84 ? -9.449 -3.025 14.578 1.00 96.00 84 GLU A CA 1
ATOM 683 C C . GLU A 1 84 ? -10.374 -2.174 15.457 1.00 96.00 84 GLU A C 1
ATOM 685 O O . GLU A 1 84 ? -10.716 -2.582 16.568 1.00 96.00 84 GLU A O 1
ATOM 690 N N . ALA A 1 85 ? -10.870 -1.046 14.941 1.00 95.75 85 ALA A N 1
ATOM 691 C CA . ALA A 1 85 ? -11.829 -0.202 15.650 1.00 95.75 85 ALA A CA 1
ATOM 692 C C . ALA A 1 85 ? -13.151 -0.937 15.929 1.00 95.75 85 ALA A C 1
ATOM 694 O O . ALA A 1 85 ? -13.675 -0.873 17.043 1.00 95.75 85 ALA A O 1
ATOM 695 N N . ILE A 1 86 ? -13.678 -1.671 14.941 1.00 95.00 86 ILE A N 1
ATOM 696 C CA . ILE A 1 86 ? -14.900 -2.476 15.101 1.00 95.00 86 ILE A CA 1
ATOM 697 C C . ILE A 1 86 ? -14.682 -3.585 16.133 1.00 95.00 86 ILE A C 1
ATOM 699 O O . ILE A 1 86 ? -15.536 -3.795 16.996 1.00 95.00 86 ILE A O 1
ATOM 703 N N . THR A 1 87 ? -13.547 -4.279 16.063 1.00 96.50 87 THR A N 1
ATOM 704 C CA . THR A 1 87 ? -13.217 -5.387 16.969 1.00 96.50 87 THR A CA 1
ATOM 705 C C . THR A 1 87 ? -13.057 -4.879 18.396 1.00 96.50 87 THR A C 1
ATOM 707 O O . THR A 1 87 ? -13.771 -5.337 19.283 1.00 96.50 87 THR A O 1
ATOM 710 N N . THR A 1 88 ? -12.233 -3.851 18.601 1.00 95.12 88 THR A N 1
ATOM 711 C CA . THR A 1 88 ? -12.012 -3.224 19.912 1.00 95.12 88 THR A CA 1
ATOM 712 C C . THR A 1 88 ? -13.315 -2.688 20.507 1.00 95.12 88 THR A C 1
ATOM 714 O O . THR A 1 88 ? -13.607 -2.895 21.685 1.00 95.12 88 THR A O 1
ATOM 717 N N . SER A 1 89 ? -14.148 -2.029 19.693 1.00 93.62 89 SER A N 1
ATOM 718 C CA . SER A 1 89 ? -15.463 -1.563 20.141 1.00 93.62 89 SER A CA 1
ATOM 719 C C . SER A 1 89 ? -16.365 -2.730 20.543 1.00 93.62 89 SER A C 1
ATOM 721 O O . SER A 1 89 ? -17.022 -2.656 21.579 1.00 93.62 89 SER A O 1
ATOM 723 N N . SER A 1 90 ? -16.359 -3.825 19.778 1.00 94.38 90 SER A N 1
ATOM 724 C CA . SER A 1 90 ? -17.144 -5.029 20.074 1.00 94.38 90 SER A CA 1
ATOM 725 C C . SER A 1 90 ? -16.685 -5.714 21.361 1.00 94.38 90 SER A C 1
ATOM 727 O O . SER A 1 90 ? -17.526 -6.109 22.172 1.00 94.38 90 SER A O 1
ATOM 729 N N . GLU A 1 91 ? -15.374 -5.805 21.590 1.00 94.25 91 GLU A N 1
ATOM 730 C CA . GLU A 1 91 ? -14.792 -6.319 22.832 1.00 94.25 91 GLU A CA 1
ATOM 731 C C . GLU A 1 91 ? -15.215 -5.468 24.028 1.00 94.25 91 GLU A C 1
ATOM 733 O O . GLU A 1 91 ? -15.747 -6.001 25.005 1.00 94.25 91 GLU A O 1
ATOM 738 N N . LEU A 1 92 ? -15.081 -4.141 23.933 1.00 93.62 92 LEU A N 1
ATOM 739 C CA . LEU A 1 92 ? -15.534 -3.226 24.979 1.00 93.62 92 LEU A CA 1
ATOM 740 C C . LEU A 1 92 ? -17.035 -3.382 25.243 1.00 93.62 92 LEU A C 1
ATOM 742 O O . LEU A 1 92 ? -17.461 -3.425 26.400 1.00 93.62 92 LEU A O 1
ATOM 746 N N . MET A 1 93 ? -17.839 -3.497 24.185 1.00 92.88 93 MET A N 1
ATOM 747 C CA . MET A 1 93 ? -19.277 -3.705 24.300 1.00 92.88 93 MET A CA 1
ATOM 748 C C . MET A 1 93 ? -19.567 -5.012 25.036 1.00 92.88 93 MET A C 1
ATOM 750 O O . MET A 1 93 ? -20.362 -5.013 25.971 1.00 92.88 93 MET A O 1
ATOM 754 N N . GLN A 1 94 ? -18.882 -6.103 24.683 1.00 93.38 94 GLN A N 1
ATOM 755 C CA . GLN A 1 94 ? -19.008 -7.402 25.341 1.00 93.38 94 GLN A CA 1
ATOM 756 C C . GLN A 1 94 ? -18.609 -7.345 26.819 1.00 93.38 94 GLN A C 1
ATOM 758 O O . GLN A 1 94 ? -19.330 -7.894 27.651 1.00 93.38 94 GLN A O 1
ATOM 763 N N . MET A 1 95 ? -17.511 -6.664 27.151 1.00 90.44 95 MET A N 1
ATOM 764 C CA . MET A 1 95 ? -17.069 -6.460 28.535 1.00 90.44 95 MET A CA 1
ATOM 765 C C . MET A 1 95 ? -18.050 -5.601 29.337 1.00 90.44 95 MET A C 1
ATOM 767 O O . MET A 1 95 ? -18.224 -5.817 30.532 1.00 90.44 95 MET A O 1
ATOM 771 N N . SER A 1 96 ? -18.698 -4.637 28.682 1.00 90.06 96 SER A N 1
ATOM 772 C CA . SER A 1 96 ? -19.647 -3.710 29.308 1.00 90.06 96 SER A CA 1
ATOM 773 C C . SER A 1 96 ? -21.076 -4.260 29.364 1.00 90.06 96 SER A C 1
ATOM 775 O O . SER A 1 96 ? -21.953 -3.636 29.964 1.00 90.06 96 SER A O 1
ATOM 777 N N . ARG A 1 97 ? -21.354 -5.421 28.749 1.00 92.12 97 ARG A N 1
ATOM 778 C CA . ARG A 1 97 ? -22.677 -6.059 28.817 1.00 92.12 97 ARG A CA 1
ATOM 779 C C . ARG A 1 97 ? -23.022 -6.358 30.268 1.00 92.12 97 ARG A C 1
ATOM 781 O O . ARG A 1 97 ? -22.261 -7.020 30.965 1.00 92.12 97 ARG A O 1
ATOM 788 N N . GLN A 1 98 ? -24.226 -5.967 30.684 1.00 87.62 98 GLN A N 1
ATOM 789 C CA . GLN A 1 98 ? -24.721 -6.192 32.047 1.00 87.62 98 GLN A CA 1
ATOM 790 C C . GLN A 1 98 ? -24.592 -7.657 32.486 1.00 87.62 98 GLN A C 1
ATOM 792 O O . GLN A 1 98 ? -24.162 -7.927 33.600 1.00 87.62 98 GLN A O 1
ATOM 797 N N . SER A 1 99 ? -24.895 -8.608 31.598 1.00 90.00 99 SER A N 1
ATOM 798 C CA . SER A 1 99 ? -24.749 -10.042 31.878 1.00 90.00 99 SER A CA 1
ATOM 799 C C . SER A 1 99 ? -23.305 -10.452 32.173 1.00 90.00 99 SER A C 1
ATOM 801 O O . SER A 1 99 ? -23.067 -11.334 32.993 1.00 90.00 99 SER A O 1
ATOM 803 N N . GLU A 1 100 ? -22.341 -9.835 31.489 1.00 89.38 100 GLU A N 1
ATOM 804 C CA . GLU A 1 100 ? -20.921 -10.112 31.685 1.00 89.38 100 GLU A CA 1
ATOM 805 C C . GLU A 1 100 ? -20.447 -9.474 32.999 1.00 89.38 100 GLU A C 1
ATOM 807 O O . GLU A 1 100 ? -19.889 -10.173 33.842 1.00 89.38 100 GLU A O 1
ATOM 812 N N . VAL A 1 101 ? -20.805 -8.208 33.244 1.00 90.56 101 VAL A N 1
ATOM 813 C CA . VAL A 1 101 ? -20.509 -7.507 34.503 1.00 90.56 101 VAL A CA 1
ATOM 814 C C . VAL A 1 101 ? -21.038 -8.286 35.711 1.00 90.56 101 VAL A C 1
ATOM 816 O O . VAL A 1 101 ? -20.293 -8.513 36.661 1.00 90.56 101 VAL A O 1
ATOM 819 N N . VAL A 1 102 ? -22.286 -8.766 35.667 1.00 87.88 102 VAL A N 1
ATOM 820 C CA . VAL A 1 102 ? -22.868 -9.602 36.734 1.00 87.88 102 VAL A CA 1
ATOM 821 C C . VAL A 1 102 ? -22.064 -10.887 36.933 1.00 87.88 102 VAL A C 1
ATOM 823 O O . VAL A 1 102 ? -21.757 -11.248 38.069 1.00 87.88 102 VAL A O 1
ATOM 826 N N . ARG A 1 103 ? -21.668 -11.551 35.839 1.00 88.25 103 ARG A N 1
ATOM 827 C CA . ARG A 1 103 ? -20.832 -12.756 35.898 1.00 88.25 103 ARG A CA 1
ATOM 828 C C . ARG A 1 103 ? -19.479 -12.470 36.555 1.00 88.25 103 ARG A C 1
ATOM 830 O O . ARG A 1 103 ? -19.065 -13.237 37.421 1.00 88.25 103 ARG A O 1
ATOM 837 N N . ARG A 1 104 ? -18.808 -11.370 36.193 1.00 88.75 104 ARG A N 1
ATOM 838 C CA . ARG A 1 104 ? -17.525 -10.964 36.797 1.00 88.75 104 ARG A CA 1
ATOM 839 C C . ARG A 1 104 ? -17.660 -10.627 38.274 1.00 88.75 104 ARG A C 1
ATOM 841 O O . ARG A 1 104 ? -16.819 -11.034 39.063 1.00 88.75 104 ARG A O 1
ATOM 848 N N . VAL A 1 105 ? -18.722 -9.923 38.653 1.00 88.12 105 VAL A N 1
ATOM 849 C CA . VAL A 1 105 ? -19.020 -9.567 40.047 1.00 88.12 105 VAL A CA 1
ATOM 850 C C . VAL A 1 105 ? -19.249 -10.815 40.906 1.00 88.12 105 VAL A C 1
ATOM 852 O O . VAL A 1 105 ? -18.722 -10.893 42.016 1.00 88.12 105 VAL A O 1
ATOM 855 N N . GLN A 1 106 ? -19.975 -11.810 40.382 1.00 87.00 106 GLN A N 1
ATOM 856 C CA . GLN A 1 106 ? -20.165 -13.105 41.046 1.00 87.00 106 GLN A CA 1
ATOM 857 C C . GLN A 1 106 ? -18.854 -13.889 41.164 1.00 87.00 106 GLN A C 1
ATOM 859 O O . GLN A 1 106 ? -18.543 -14.389 42.241 1.00 87.00 106 GLN A O 1
ATOM 864 N N . GLN A 1 107 ? -18.061 -13.959 40.090 1.00 88.38 107 GLN A N 1
ATOM 865 C CA . GLN A 1 107 ? -16.751 -14.624 40.101 1.00 88.38 107 GLN A CA 1
ATOM 866 C C . GLN A 1 107 ? -15.763 -13.965 41.071 1.00 88.38 107 GLN A C 1
ATOM 868 O O . GLN A 1 107 ? -14.989 -14.661 41.719 1.00 88.38 107 GLN A O 1
ATOM 873 N N . ALA A 1 108 ? -15.807 -12.638 41.197 1.00 86.94 108 ALA A N 1
ATOM 874 C CA . ALA A 1 108 ? -14.981 -11.880 42.130 1.00 86.94 108 ALA A CA 1
ATOM 875 C C . ALA A 1 108 ? -15.469 -11.963 43.591 1.00 86.94 108 ALA A C 1
ATOM 877 O O . ALA A 1 108 ? -14.817 -11.414 44.475 1.00 86.94 108 ALA A O 1
ATOM 878 N N . GLY A 1 109 ? -16.607 -12.618 43.861 1.00 87.31 109 GLY A N 1
ATOM 879 C CA . GLY A 1 109 ? -17.128 -12.804 45.218 1.00 87.31 109 GLY A CA 1
ATOM 880 C C . GLY A 1 109 ? 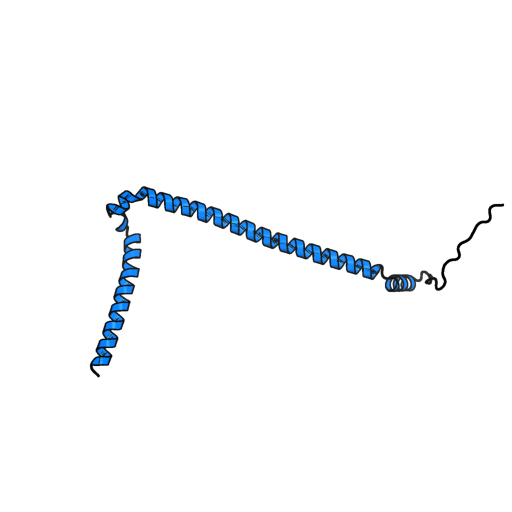-17.573 -11.510 45.906 1.00 87.31 109 GLY A C 1
ATOM 881 O O . GLY A 1 109 ? -17.644 -11.464 47.130 1.00 87.31 109 GLY A O 1
ATOM 882 N N . LEU A 1 110 ? -17.881 -10.456 45.142 1.00 83.69 110 LEU A N 1
ATOM 883 C CA . LEU A 1 110 ? -18.153 -9.115 45.680 1.00 83.69 110 LEU A CA 1
ATOM 884 C C . LEU A 1 110 ? -19.515 -8.992 46.389 1.00 83.69 110 LEU A C 1
ATOM 886 O O . LEU A 1 110 ? -19.809 -7.946 46.959 1.00 83.69 110 LEU A O 1
ATOM 890 N N . GLY A 1 111 ? -20.361 -10.029 46.344 1.00 79.56 111 GLY A N 1
ATOM 891 C CA . GLY A 1 111 ? -21.656 -10.061 47.038 1.00 79.56 111 GLY A CA 1
ATOM 892 C C . GLY A 1 111 ? -22.678 -9.024 46.550 1.00 79.56 111 GLY A C 1
ATOM 893 O O . GLY A 1 111 ? -23.661 -8.765 47.237 1.00 79.56 111 GLY A O 1
ATOM 894 N N . LEU A 1 112 ? -22.450 -8.408 45.386 1.00 80.06 112 LEU A N 1
ATOM 895 C CA . LEU A 1 112 ? -23.336 -7.397 44.812 1.00 80.06 112 LEU A CA 1
ATOM 896 C C . LEU A 1 112 ? -24.414 -8.061 43.945 1.00 80.06 112 LEU A C 1
ATOM 898 O O . LEU A 1 112 ? -24.110 -8.884 43.081 1.00 80.06 112 LEU A O 1
ATOM 902 N N . GLU A 1 113 ? -25.670 -7.657 44.140 1.00 76.94 113 GLU A N 1
ATOM 903 C CA . GLU A 1 113 ? -26.822 -8.121 43.361 1.00 76.94 113 GLU A CA 1
ATOM 904 C C . GLU A 1 113 ? -27.441 -6.989 42.537 1.00 76.94 113 GLU A C 1
ATOM 906 O O . GLU A 1 113 ? -27.411 -5.815 42.912 1.00 76.94 113 GLU A O 1
ATOM 911 N N . VAL A 1 114 ? -28.042 -7.347 41.401 1.00 78.81 114 VAL A N 1
ATOM 912 C CA . VAL A 1 114 ? -28.759 -6.384 40.561 1.00 78.81 114 VAL A CA 1
ATOM 913 C C . VAL A 1 114 ? -30.055 -5.964 41.256 1.00 78.81 114 VAL A C 1
ATOM 915 O O . VAL A 1 114 ? -30.846 -6.806 41.686 1.00 78.81 114 VAL A O 1
ATOM 918 N N . LEU A 1 115 ? -30.305 -4.655 41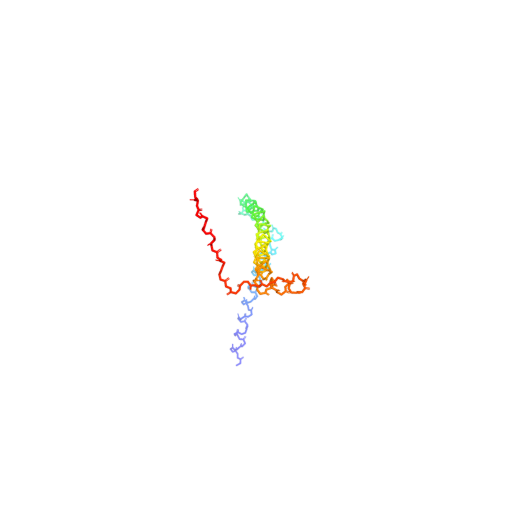.319 1.00 77.06 115 LEU A N 1
ATOM 919 C CA . LEU A 1 115 ? -31.562 -4.091 41.812 1.00 77.06 115 LEU A CA 1
ATOM 920 C C . LEU A 1 115 ? -32.743 -4.583 40.960 1.00 77.06 115 LEU A C 1
ATOM 922 O O . LEU A 1 115 ? -32.858 -4.247 39.784 1.00 77.06 115 LEU A O 1
ATOM 926 N N . LYS A 1 116 ? -33.645 -5.360 41.569 1.00 81.56 116 LYS A N 1
ATOM 927 C CA . LYS A 1 116 ? -34.878 -5.864 40.929 1.00 81.56 116 LYS A CA 1
ATOM 928 C C . LYS A 1 116 ? -36.033 -4.861 40.977 1.00 81.56 116 LYS A C 1
ATOM 930 O O . LYS A 1 116 ? -37.012 -5.007 40.255 1.00 81.56 116 LYS A O 1
ATOM 935 N N . THR A 1 117 ? -35.933 -3.859 41.846 1.00 81.31 117 THR A N 1
ATOM 936 C CA . THR A 1 117 ? -36.953 -2.829 42.061 1.00 81.31 117 THR A CA 1
ATOM 937 C C . THR A 1 117 ? -36.359 -1.442 41.829 1.00 81.31 117 THR A C 1
ATOM 939 O O . THR A 1 117 ? -35.208 -1.219 42.213 1.00 81.31 117 THR A O 1
ATOM 942 N N . PRO A 1 118 ? -37.119 -0.497 41.250 1.00 79.25 118 PRO A N 1
ATOM 943 C CA . PRO A 1 118 ? -36.627 0.851 40.992 1.00 79.25 118 PRO A CA 1
ATOM 944 C C . PRO A 1 118 ? -36.238 1.580 42.295 1.00 79.25 118 PRO A C 1
ATOM 946 O O . PRO A 1 118 ? -36.878 1.371 43.332 1.00 79.25 118 PRO A O 1
ATOM 949 N N . PRO A 1 119 ? -35.199 2.437 42.265 1.00 78.81 119 PRO A N 1
ATOM 950 C CA . PRO A 1 119 ? -34.734 3.165 43.441 1.00 78.81 119 PRO A CA 1
ATOM 951 C C . PRO A 1 119 ? -35.779 4.180 43.923 1.00 78.81 119 PRO A C 1
ATOM 953 O O . PRO A 1 119 ? -36.465 4.826 43.131 1.00 78.81 119 PRO A O 1
ATOM 956 N N . ARG A 1 120 ? -35.900 4.333 45.247 1.00 80.12 120 ARG A N 1
ATOM 957 C CA . ARG A 1 120 ? -36.822 5.297 45.862 1.00 80.12 120 ARG A CA 1
ATOM 958 C C . ARG A 1 120 ? -36.198 6.690 45.879 1.00 80.12 120 ARG A C 1
ATOM 960 O O . ARG A 1 120 ? -35.088 6.866 46.371 1.00 80.12 120 ARG A O 1
ATOM 967 N N . VAL A 1 121 ? -36.936 7.684 45.390 1.00 80.69 121 VAL A N 1
ATOM 968 C CA . VAL A 1 121 ? -36.546 9.096 45.497 1.00 80.69 121 VAL A CA 1
ATOM 969 C C . VAL A 1 121 ? -36.913 9.598 46.892 1.00 80.69 121 VAL A C 1
ATOM 971 O O . VAL A 1 121 ? -38.090 9.622 47.252 1.00 80.69 121 VAL A O 1
ATOM 974 N N . LEU A 1 122 ? -35.917 10.004 47.678 1.00 80.56 122 LEU A N 1
ATOM 975 C CA . LEU A 1 122 ? -36.138 10.665 48.963 1.00 80.56 122 LEU A CA 1
ATOM 976 C C . LEU A 1 122 ? -36.469 12.140 48.702 1.00 80.56 122 LEU A C 1
ATOM 978 O O . LEU A 1 122 ? -35.596 12.914 48.312 1.00 80.56 122 LEU A O 1
ATOM 982 N N . LYS A 1 123 ? -37.731 12.537 48.895 1.00 79.94 123 LYS A N 1
ATOM 983 C CA . LYS A 1 123 ? -38.101 13.957 48.946 1.00 79.94 123 LYS A CA 1
ATOM 984 C C . LYS A 1 123 ? -37.832 14.463 50.359 1.00 79.94 123 LYS A C 1
ATOM 986 O O . LYS A 1 123 ? -38.442 13.983 51.308 1.00 79.94 123 LYS A O 1
ATOM 991 N N . VAL A 1 124 ? -36.886 15.387 50.493 1.00 77.44 124 VAL A N 1
ATOM 992 C CA . VAL A 1 124 ? -36.607 16.057 51.765 1.00 77.44 124 VAL A CA 1
ATOM 993 C C . VAL A 1 124 ? -37.601 17.204 51.901 1.00 77.44 124 VAL A C 1
ATOM 995 O O . VAL A 1 124 ? -37.464 18.212 51.207 1.00 77.44 124 VAL A O 1
ATOM 998 N N . ASP A 1 125 ? -38.599 17.053 52.770 1.00 69.94 125 ASP A N 1
ATOM 999 C CA . ASP A 1 125 ? -39.431 18.184 53.178 1.00 69.94 125 ASP A CA 1
ATOM 1000 C C . ASP A 1 125 ? -38.576 19.120 54.035 1.00 69.94 125 ASP A C 1
ATOM 1002 O O . ASP A 1 125 ? -38.190 18.796 55.161 1.00 69.94 125 ASP A O 1
ATOM 1006 N N . LYS A 1 126 ? -38.227 20.280 53.469 1.00 60.56 126 LYS A N 1
ATOM 1007 C CA . LYS A 1 126 ? -37.629 21.375 54.232 1.00 60.56 126 LYS A CA 1
ATOM 1008 C C . LYS A 1 126 ? -38.703 21.933 55.168 1.00 60.56 126 LYS A C 1
ATOM 1010 O O . LYS A 1 126 ? -39.670 22.522 54.691 1.00 60.56 126 LYS A O 1
ATOM 1015 N N . LYS A 1 127 ? -38.529 21.707 56.472 1.00 50.97 127 LYS A N 1
ATOM 1016 C CA . LYS A 1 127 ? -39.196 22.479 57.529 1.00 50.97 127 LYS A CA 1
ATOM 1017 C C . LYS A 1 127 ? -38.599 23.874 57.634 1.00 50.97 127 LYS A C 1
ATOM 1019 O O . LYS A 1 127 ? -37.374 23.995 57.402 1.00 50.97 127 LYS A O 1
#

Organism: NCBI:txid889453

Sequence (127 aa):
MAEEKRSMNEFDSGREAMQDIKGYTLKDFLNGQVFNSASVAKQGPFLIFLVFLAFIYINNHYSVEKLLKEQVALTREVQHLKYEAITTSSELMQMSRQSEVVRRVQQAGLGLEVLKTPPRVLKVDKK

Radius of gyration: 41.77 Å; chains: 1; bounding box: 61×58×118 Å

Foldseek 3Di:
DPVVVVVVVVVVVVVVVVVCVVPCVVVCVVVCVVVVDPVVVVCVVVVVVVVVVVVVVVVVVVVVVVVVVVVVVVVVVVVVVVVVVVVVVVVVVVCPPPVNVVVVCVVVVVPDDDDPDDDDDDDDPDD

pLDDT: mean 80.1, std 14.64, range [49.62, 97.0]

InterPro domains:
  IPR045755 Bacteriodetes cell division protein FtsL-like [PF19579] (28-127)